Protein AF-A0A968XU18-F1 (afdb_monomer_lite)

Sequence (144 aa):
MVQSSTFRLKSRKLAAAFALLGVVTLPGIHRFYLGQPRWGLVYVLLAWKTPVSRVASALEAIWYLFLEDEEFDRAFNQLDGVPLESAPTWVNPFRRKLVTLGVDPERVSAIAEALRNLEQLRQEGLMTDAEFEQKRRTMLNQID

Structure (mmCIF, N/CA/C/O backbone):
data_AF-A0A968XU18-F1
#
_entry.id   AF-A0A968XU18-F1
#
loop_
_atom_site.group_PDB
_atom_site.id
_atom_site.type_symbol
_atom_site.label_atom_id
_atom_site.label_alt_id
_atom_site.label_comp_id
_atom_site.label_asym_id
_atom_site.label_entity_id
_atom_site.label_seq_id
_atom_site.pdbx_PDB_ins_code
_atom_site.Cartn_x
_atom_site.Cartn_y
_atom_site.Cartn_z
_atom_site.occupancy
_atom_site.B_iso_or_equiv
_atom_site.auth_seq_id
_atom_site.auth_comp_id
_atom_site.auth_asym_id
_atom_site.auth_atom_id
_atom_site.pdbx_PDB_model_num
ATOM 1 N N . MET A 1 1 ? -31.431 6.868 -3.701 1.00 32.91 1 MET A N 1
ATOM 2 C CA . MET A 1 1 ? -30.051 6.562 -4.133 1.00 32.91 1 MET A CA 1
ATOM 3 C C . MET A 1 1 ? -29.218 6.357 -2.885 1.00 32.91 1 MET A C 1
ATOM 5 O O . MET A 1 1 ? -29.141 7.285 -2.094 1.00 32.91 1 MET A O 1
ATOM 9 N N . VAL A 1 2 ? -28.650 5.167 -2.688 1.00 41.38 2 VAL A N 1
ATOM 10 C CA . VAL A 1 2 ? -27.577 4.980 -1.700 1.00 41.38 2 VAL A CA 1
ATOM 11 C C . VAL A 1 2 ? -26.298 5.500 -2.348 1.00 41.38 2 VAL A C 1
ATOM 13 O O . VAL A 1 2 ? -26.006 5.142 -3.487 1.00 41.38 2 VAL A O 1
ATOM 16 N N . GLN A 1 3 ? -25.584 6.396 -1.672 1.00 36.06 3 GLN A N 1
ATOM 17 C CA . GLN A 1 3 ? -24.330 6.949 -2.173 1.00 36.06 3 GLN A CA 1
ATOM 18 C C . GLN A 1 3 ? -23.197 6.028 -1.714 1.00 36.06 3 GLN A C 1
ATOM 20 O O . GLN A 1 3 ? -22.724 6.143 -0.591 1.00 36.06 3 GLN A O 1
ATOM 25 N N . SER A 1 4 ? -22.832 5.057 -2.553 1.00 39.09 4 SER A N 1
ATOM 26 C CA . SER A 1 4 ? -21.832 4.037 -2.224 1.00 39.09 4 SER A CA 1
ATOM 27 C C . SER A 1 4 ? -20.441 4.656 -2.052 1.00 39.09 4 SER A C 1
ATOM 29 O O . SER A 1 4 ? -19.765 4.967 -3.034 1.00 39.09 4 SER A O 1
ATOM 31 N N . SER A 1 5 ? -20.014 4.825 -0.801 1.00 45.47 5 SER A N 1
ATOM 32 C CA . SER A 1 5 ? -18.726 5.400 -0.402 1.00 45.47 5 SER A CA 1
ATOM 33 C C . SER A 1 5 ? -17.554 4.477 -0.764 1.00 45.47 5 SER A C 1
ATOM 35 O O . SER A 1 5 ? -17.017 3.779 0.093 1.00 45.47 5 SER A O 1
ATOM 37 N N . THR A 1 6 ? -17.136 4.441 -2.035 1.00 50.69 6 THR A N 1
ATOM 38 C CA . THR A 1 6 ? -16.047 3.561 -2.503 1.00 50.69 6 THR A CA 1
ATOM 39 C C . THR A 1 6 ? -14.754 3.812 -1.721 1.00 50.69 6 THR A C 1
ATOM 41 O O . THR A 1 6 ? -14.069 4.820 -1.919 1.00 50.69 6 THR A O 1
ATOM 44 N N . PHE A 1 7 ? -14.424 2.899 -0.806 1.00 50.81 7 PHE A N 1
ATOM 45 C CA . PHE A 1 7 ? -13.378 3.105 0.188 1.00 50.81 7 PHE A CA 1
ATOM 46 C C . PHE A 1 7 ? -11.968 2.919 -0.409 1.00 50.81 7 PHE A C 1
ATOM 48 O O . PHE A 1 7 ? -11.406 1.823 -0.433 1.00 50.81 7 PHE A O 1
ATOM 55 N N . ARG A 1 8 ? -11.377 4.028 -0.880 1.00 57.47 8 ARG A N 1
ATOM 56 C CA . ARG A 1 8 ? -10.045 4.093 -1.512 1.00 57.47 8 ARG A CA 1
ATOM 57 C C . ARG A 1 8 ? -8.891 3.821 -0.528 1.00 57.47 8 ARG A C 1
ATOM 59 O O . ARG A 1 8 ? -8.211 4.743 -0.079 1.00 57.47 8 ARG A O 1
ATOM 66 N N . LEU A 1 9 ? -8.649 2.549 -0.196 1.00 63.19 9 LEU A N 1
ATOM 67 C CA . LEU A 1 9 ? -7.608 2.098 0.750 1.00 63.19 9 LEU A CA 1
ATOM 68 C C . LEU A 1 9 ? -6.177 2.568 0.422 1.00 63.19 9 LEU A C 1
ATOM 70 O O . LEU A 1 9 ? -5.357 2.732 1.328 1.00 63.19 9 LEU A O 1
ATOM 74 N N . LYS A 1 10 ? -5.852 2.738 -0.862 1.00 68.00 10 LYS A N 1
ATOM 75 C CA . LYS A 1 10 ? -4.517 3.082 -1.371 1.00 68.00 10 LYS A CA 1
ATOM 76 C C . LYS A 1 10 ? -4.623 4.250 -2.337 1.00 68.00 10 LYS A C 1
ATOM 78 O O . LYS A 1 10 ? -5.525 4.292 -3.167 1.00 68.00 10 LYS A O 1
ATOM 83 N N . SER A 1 11 ? -3.664 5.166 -2.285 1.00 77.56 11 SER A N 1
ATOM 84 C CA . SER A 1 11 ? -3.627 6.327 -3.173 1.00 77.56 11 SER A CA 1
ATOM 85 C C . SER A 1 11 ? -2.732 6.067 -4.384 1.00 77.56 11 SER A C 1
ATOM 87 O O . SER A 1 11 ? -1.544 5.774 -4.216 1.00 77.56 11 SER A O 1
ATOM 89 N N . ARG A 1 12 ? -3.268 6.267 -5.598 1.00 76.25 12 ARG A N 1
ATOM 90 C CA . ARG A 1 12 ? -2.499 6.276 -6.858 1.00 76.25 12 ARG A CA 1
ATOM 91 C C . ARG A 1 12 ? -1.291 7.209 -6.775 1.00 76.25 12 ARG A C 1
ATOM 93 O O . ARG A 1 12 ? -0.184 6.839 -7.157 1.00 76.25 12 ARG A O 1
ATOM 100 N N . LYS A 1 13 ? -1.483 8.392 -6.180 1.00 78.12 13 LYS A N 1
ATOM 101 C CA . LYS A 1 13 ? -0.445 9.423 -6.009 1.00 78.12 13 LYS A CA 1
ATOM 102 C C . LYS A 1 13 ? 0.701 8.945 -5.108 1.00 78.12 13 LYS A C 1
ATOM 104 O O . LYS A 1 13 ? 1.861 9.175 -5.436 1.00 78.12 13 LYS A O 1
ATOM 109 N N . LEU A 1 14 ? 0.398 8.221 -4.024 1.00 79.06 14 LEU A N 1
ATOM 110 C CA . LEU A 1 14 ? 1.427 7.607 -3.172 1.00 79.06 14 LEU A CA 1
ATOM 111 C C . LEU A 1 14 ? 2.129 6.440 -3.876 1.00 79.06 14 LEU A C 1
ATOM 113 O O . LEU A 1 14 ? 3.350 6.338 -3.800 1.00 79.06 14 LEU A O 1
ATOM 117 N N . ALA A 1 15 ? 1.396 5.596 -4.608 1.00 77.19 15 ALA A N 1
ATOM 118 C CA . ALA A 1 15 ? 1.994 4.507 -5.381 1.00 77.19 15 ALA A CA 1
ATOM 119 C C . ALA A 1 15 ? 2.977 5.021 -6.450 1.00 77.19 15 ALA A C 1
ATOM 121 O O . ALA A 1 15 ? 4.091 4.505 -6.545 1.00 77.19 15 ALA A O 1
ATOM 122 N N . ALA A 1 16 ? 2.610 6.073 -7.190 1.00 74.56 16 ALA A N 1
ATOM 123 C CA . ALA A 1 16 ? 3.483 6.730 -8.162 1.00 74.56 16 ALA A CA 1
ATOM 124 C C . ALA A 1 16 ? 4.703 7.396 -7.494 1.00 74.56 16 ALA A C 1
ATOM 126 O O . ALA A 1 16 ? 5.832 7.203 -7.947 1.00 74.56 16 ALA A O 1
ATOM 127 N N . ALA A 1 17 ? 4.516 8.103 -6.371 1.00 77.31 17 ALA A N 1
ATOM 128 C CA . ALA A 1 17 ? 5.618 8.704 -5.614 1.00 77.31 17 ALA A CA 1
ATOM 129 C C . ALA A 1 17 ? 6.616 7.648 -5.098 1.00 77.31 17 ALA A C 1
ATOM 131 O O . ALA A 1 17 ? 7.824 7.796 -5.284 1.00 77.31 17 ALA A O 1
ATOM 132 N N . PHE A 1 18 ? 6.132 6.541 -4.522 1.00 78.19 18 PHE A N 1
ATOM 133 C CA . PHE A 1 18 ? 6.985 5.422 -4.105 1.00 78.19 18 PHE A CA 1
ATOM 134 C C . PHE A 1 18 ? 7.633 4.690 -5.290 1.00 78.19 18 PHE A C 1
ATOM 136 O O . PHE A 1 18 ? 8.714 4.121 -5.129 1.00 78.19 18 PHE A O 1
ATOM 143 N N . ALA A 1 19 ? 7.016 4.691 -6.476 1.00 72.81 19 ALA A N 1
ATOM 144 C CA . ALA A 1 19 ? 7.625 4.124 -7.675 1.00 72.81 19 ALA A CA 1
ATOM 145 C C . ALA A 1 19 ? 8.817 4.974 -8.138 1.00 72.81 19 ALA A C 1
ATOM 147 O O . ALA A 1 19 ? 9.910 4.432 -8.292 1.00 72.81 19 ALA A O 1
ATOM 148 N N . LEU A 1 20 ? 8.643 6.299 -8.237 1.00 73.00 20 LEU A N 1
ATOM 149 C CA . LEU A 1 20 ? 9.710 7.253 -8.571 1.00 73.00 20 LEU A CA 1
ATOM 150 C C . LEU A 1 20 ? 10.860 7.220 -7.552 1.00 73.00 20 LEU A C 1
ATOM 152 O O . LEU A 1 20 ? 12.018 7.062 -7.938 1.00 73.00 20 LEU A O 1
ATOM 156 N N . LEU A 1 21 ? 10.555 7.285 -6.249 1.00 75.81 21 LEU A N 1
ATOM 157 C CA . LEU A 1 21 ? 11.561 7.161 -5.184 1.00 75.81 21 LEU A CA 1
ATOM 158 C C . LEU A 1 21 ? 12.302 5.815 -5.252 1.00 75.81 21 LEU A C 1
ATOM 160 O O . LEU A 1 21 ? 13.515 5.762 -5.037 1.00 75.81 21 LEU A O 1
ATOM 164 N N . GLY A 1 22 ? 11.594 4.734 -5.594 1.00 64.56 22 GLY A N 1
ATOM 165 C CA . GLY A 1 22 ? 12.153 3.391 -5.751 1.00 64.56 22 GLY A CA 1
ATOM 166 C C . GLY A 1 22 ? 13.132 3.233 -6.922 1.00 64.56 22 GLY A C 1
ATOM 167 O O . GLY A 1 22 ? 13.998 2.367 -6.855 1.00 64.56 22 GLY A O 1
ATOM 168 N N . VAL A 1 23 ? 13.068 4.069 -7.967 1.00 66.25 23 VAL A N 1
ATOM 169 C CA . VAL A 1 23 ? 14.062 4.047 -9.064 1.00 66.25 23 VAL A CA 1
ATOM 170 C C . VAL A 1 23 ? 15.463 4.402 -8.548 1.00 66.25 23 VAL A C 1
ATOM 172 O O . VAL A 1 23 ? 16.450 3.794 -8.970 1.00 66.25 23 VAL A O 1
ATOM 175 N N . VAL A 1 24 ? 15.539 5.359 -7.617 1.00 65.56 24 VAL A N 1
ATOM 176 C CA . VAL A 1 24 ? 16.795 5.878 -7.046 1.00 65.56 24 VAL A CA 1
ATOM 177 C C . VAL A 1 24 ? 17.219 5.102 -5.795 1.00 65.56 24 VAL A C 1
ATOM 179 O O . VAL A 1 24 ? 18.405 4.834 -5.621 1.00 65.56 24 VAL A O 1
ATOM 182 N N . THR A 1 25 ? 16.265 4.729 -4.934 1.00 70.06 25 THR A N 1
ATOM 183 C CA . THR A 1 25 ? 16.530 4.093 -3.631 1.00 70.06 25 THR A CA 1
ATOM 184 C C . THR A 1 25 ? 16.425 2.563 -3.698 1.00 70.06 25 THR A C 1
ATOM 186 O O . THR A 1 25 ? 17.403 1.896 -4.034 1.00 70.06 25 THR A O 1
ATOM 189 N N . LEU A 1 26 ? 15.255 1.991 -3.390 1.00 74.31 26 LEU A N 1
ATOM 190 C CA . LEU A 1 26 ? 14.979 0.552 -3.435 1.00 74.31 26 LEU A CA 1
ATOM 191 C C . LEU A 1 26 ? 13.892 0.238 -4.484 1.00 74.31 26 LEU A C 1
ATOM 193 O O . LEU A 1 26 ? 12.707 0.509 -4.244 1.00 74.31 26 LEU A O 1
ATOM 197 N N . PRO A 1 27 ? 14.255 -0.379 -5.625 1.00 76.31 27 PRO A N 1
ATOM 198 C CA . PRO A 1 27 ? 13.290 -0.786 -6.639 1.00 76.31 27 PRO A CA 1
ATOM 199 C C . PRO A 1 27 ? 12.239 -1.748 -6.087 1.00 76.31 27 PRO A C 1
ATOM 201 O O . PRO A 1 27 ? 12.541 -2.642 -5.301 1.00 76.31 27 PRO A O 1
ATOM 204 N N . GLY A 1 28 ? 10.989 -1.571 -6.516 1.00 72.00 28 GLY A N 1
ATOM 205 C CA . GLY A 1 28 ? 9.869 -2.404 -6.070 1.00 72.00 28 GLY A CA 1
ATOM 206 C C . GLY A 1 28 ? 9.270 -2.059 -4.702 1.00 72.00 28 GLY A C 1
ATOM 207 O O . GLY A 1 28 ? 8.285 -2.695 -4.332 1.00 72.00 28 GLY A O 1
ATOM 208 N N . ILE A 1 29 ? 9.756 -1.041 -3.972 1.00 78.62 29 ILE A N 1
ATOM 209 C CA . ILE A 1 29 ? 9.141 -0.627 -2.690 1.00 78.62 29 ILE A CA 1
ATOM 210 C C . ILE A 1 29 ? 7.641 -0.289 -2.841 1.00 78.62 29 ILE A C 1
ATOM 212 O O . ILE A 1 29 ? 6.815 -0.670 -2.011 1.00 78.62 29 ILE A O 1
ATOM 216 N N . HIS A 1 30 ? 7.256 0.297 -3.979 1.00 75.19 30 HIS A N 1
ATOM 217 C CA . HIS A 1 30 ? 5.862 0.548 -4.346 1.00 75.19 30 HIS A CA 1
ATOM 218 C C . HIS A 1 30 ? 5.016 -0.737 -4.477 1.0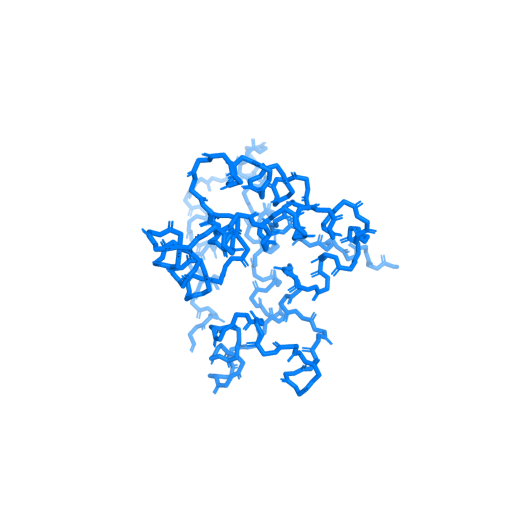0 75.19 30 HIS A C 1
ATOM 220 O O . HIS A 1 30 ? 3.842 -0.727 -4.113 1.00 75.19 30 HIS A O 1
ATOM 226 N N . ARG A 1 31 ? 5.584 -1.874 -4.918 1.00 76.19 31 ARG A N 1
ATOM 227 C CA . ARG A 1 31 ? 4.857 -3.159 -4.991 1.00 76.19 31 ARG A CA 1
ATOM 228 C C . ARG A 1 31 ? 4.474 -3.669 -3.596 1.00 76.19 31 ARG A C 1
ATOM 230 O O . ARG A 1 31 ? 3.427 -4.299 -3.460 1.00 76.19 31 ARG A O 1
ATOM 237 N N . PHE A 1 32 ? 5.242 -3.353 -2.547 1.00 77.62 32 PHE A N 1
ATOM 238 C CA . PHE A 1 32 ? 4.847 -3.655 -1.163 1.00 77.62 32 PHE A CA 1
ATOM 239 C C . PHE A 1 32 ? 3.641 -2.809 -0.720 1.00 77.62 32 PHE A C 1
ATOM 241 O O . PHE A 1 32 ? 2.675 -3.380 -0.218 1.00 77.62 32 PHE A O 1
ATOM 248 N N . TYR A 1 33 ? 3.625 -1.496 -0.996 1.00 75.69 33 TYR A N 1
ATOM 249 C CA . TYR A 1 33 ? 2.460 -0.622 -0.746 1.00 75.69 33 TYR A CA 1
ATOM 250 C C . TYR A 1 33 ? 1.198 -1.112 -1.487 1.00 75.69 33 TYR A C 1
ATOM 252 O O . TYR A 1 33 ? 0.107 -1.236 -0.918 1.00 75.69 33 TYR A O 1
ATOM 260 N N . LEU A 1 34 ? 1.361 -1.526 -2.746 1.00 73.44 34 LEU A N 1
ATOM 261 C CA . LEU A 1 34 ? 0.299 -2.134 -3.552 1.00 73.44 34 LEU A CA 1
ATOM 262 C C . LEU A 1 34 ? -0.136 -3.526 -3.050 1.00 73.44 34 LEU A C 1
ATOM 264 O O . LEU A 1 34 ? -1.176 -4.026 -3.470 1.00 73.44 34 LEU A O 1
ATOM 268 N N . GLY A 1 35 ? 0.532 -4.106 -2.048 1.00 67.75 35 GLY A N 1
ATOM 269 C CA . GLY A 1 35 ? 0.143 -5.374 -1.419 1.00 67.75 35 GLY A CA 1
ATOM 270 C C . GLY A 1 35 ? 0.621 -6.607 -2.185 1.00 67.75 35 GLY A C 1
ATOM 271 O O . GLY A 1 35 ? 0.016 -7.670 -2.090 1.00 67.75 35 GLY A O 1
ATOM 272 N N . GLN A 1 36 ? 1.702 -6.474 -2.953 1.00 74.56 36 GLN A N 1
ATOM 273 C CA . GLN A 1 36 ? 2.297 -7.523 -3.782 1.00 74.56 36 GLN A CA 1
ATOM 274 C C . GLN A 1 36 ? 3.724 -7.856 -3.289 1.00 74.56 36 GLN A C 1
ATOM 276 O O . GLN A 1 36 ? 4.689 -7.725 -4.047 1.00 74.56 36 GLN A O 1
ATOM 281 N N . PRO A 1 37 ? 3.906 -8.300 -2.024 1.00 74.50 37 PRO A N 1
ATOM 282 C CA . PRO A 1 37 ? 5.228 -8.430 -1.403 1.00 74.50 37 PRO A CA 1
ATOM 283 C C . PRO A 1 37 ? 6.138 -9.449 -2.101 1.00 74.50 37 PRO A C 1
ATOM 285 O O . PRO A 1 37 ? 7.353 -9.286 -2.089 1.00 74.50 37 PRO A O 1
ATOM 288 N N . ARG A 1 38 ? 5.573 -10.469 -2.767 1.00 77.94 38 ARG A N 1
ATOM 289 C CA . ARG A 1 38 ? 6.348 -11.414 -3.593 1.00 77.94 38 ARG A CA 1
ATOM 290 C C . ARG A 1 38 ? 7.018 -10.715 -4.782 1.00 77.94 38 ARG A C 1
ATOM 292 O O . ARG A 1 38 ? 8.202 -10.929 -5.011 1.00 77.94 38 ARG A O 1
ATOM 299 N N . TRP A 1 39 ? 6.295 -9.845 -5.492 1.00 76.75 39 TRP A N 1
ATOM 300 C CA . TRP A 1 39 ? 6.844 -9.074 -6.614 1.00 76.75 39 TRP A CA 1
ATOM 301 C C . TRP A 1 39 ? 7.801 -7.974 -6.148 1.00 76.75 39 TRP A C 1
ATOM 303 O O . TRP A 1 39 ? 8.852 -7.792 -6.757 1.00 76.75 39 TRP A O 1
ATOM 313 N N . GLY A 1 40 ? 7.502 -7.314 -5.024 1.00 78.56 40 GLY A N 1
ATOM 314 C CA . GLY A 1 40 ? 8.435 -6.382 -4.385 1.00 78.56 40 GLY A CA 1
ATOM 315 C C . GLY A 1 40 ? 9.766 -7.044 -4.011 1.00 78.56 40 GLY A C 1
ATOM 316 O O . GLY A 1 40 ? 10.826 -6.515 -4.336 1.00 78.56 40 GLY A O 1
ATOM 317 N N . LEU A 1 41 ? 9.730 -8.239 -3.411 1.00 82.81 41 LEU A N 1
ATOM 318 C CA . LEU A 1 41 ? 10.935 -9.005 -3.081 1.00 82.81 41 LEU A CA 1
ATOM 319 C C . LEU A 1 41 ? 11.713 -9.431 -4.338 1.00 82.81 41 LEU A C 1
ATOM 321 O O . LEU A 1 41 ? 12.934 -9.303 -4.365 1.00 82.81 41 LEU A O 1
ATOM 325 N N . VAL A 1 42 ? 11.024 -9.871 -5.398 1.00 81.25 42 VAL A N 1
ATOM 326 C CA . VAL A 1 42 ? 11.650 -10.176 -6.700 1.00 81.25 42 VAL A CA 1
ATOM 327 C C . VAL A 1 42 ? 12.357 -8.948 -7.286 1.00 81.25 42 VAL A C 1
ATOM 329 O O . VAL A 1 42 ? 13.494 -9.070 -7.738 1.00 81.25 42 VAL A O 1
ATOM 332 N N . TYR A 1 43 ? 11.747 -7.759 -7.226 1.00 78.56 43 TYR A N 1
ATOM 333 C CA . TYR A 1 43 ? 12.367 -6.514 -7.702 1.00 78.56 43 TYR A CA 1
ATOM 334 C C . TYR A 1 43 ? 13.623 -6.155 -6.897 1.00 78.56 43 TYR A C 1
ATOM 336 O O . TYR A 1 43 ? 14.637 -5.808 -7.506 1.00 78.56 43 TYR A O 1
ATOM 344 N N . VAL A 1 44 ? 13.587 -6.282 -5.564 1.00 81.56 44 VAL A N 1
ATOM 345 C CA . VAL A 1 44 ? 14.740 -6.034 -4.677 1.00 81.56 44 VAL A CA 1
ATOM 346 C C . VAL A 1 44 ? 15.879 -7.025 -4.949 1.00 81.56 44 VAL A C 1
ATOM 348 O O . VAL A 1 44 ? 17.028 -6.611 -5.097 1.00 81.56 44 VAL A O 1
ATOM 351 N N . LEU A 1 45 ? 15.576 -8.319 -5.095 1.00 84.06 45 LEU A N 1
ATOM 352 C CA . LEU A 1 45 ? 16.574 -9.351 -5.410 1.00 84.06 45 LEU A CA 1
ATOM 353 C C . LEU A 1 45 ? 17.202 -9.147 -6.800 1.00 84.06 45 LEU A C 1
ATOM 355 O O . LEU A 1 45 ? 18.417 -9.273 -6.954 1.00 84.06 45 LEU A O 1
ATOM 359 N N . LEU A 1 46 ? 16.405 -8.777 -7.808 1.00 80.50 46 LEU A N 1
ATOM 360 C CA . LEU A 1 46 ? 16.911 -8.440 -9.143 1.00 80.50 46 LEU A CA 1
ATOM 361 C C . LEU A 1 46 ? 17.720 -7.134 -9.157 1.00 80.50 46 LEU A C 1
ATOM 363 O O . LEU A 1 46 ? 18.692 -7.044 -9.910 1.00 80.50 46 LEU A O 1
ATOM 367 N N . ALA A 1 47 ? 17.385 -6.155 -8.309 1.00 76.31 47 ALA A N 1
ATOM 368 C CA . ALA A 1 47 ? 18.095 -4.876 -8.217 1.00 76.31 47 ALA A CA 1
ATOM 369 C C . ALA A 1 47 ? 19.535 -5.024 -7.695 1.00 76.31 47 ALA A C 1
ATOM 371 O O . ALA A 1 47 ? 20.383 -4.188 -8.006 1.00 76.31 47 ALA A O 1
ATOM 372 N N . TRP A 1 48 ? 19.830 -6.101 -6.955 1.00 74.94 48 TRP A N 1
ATOM 373 C CA . TRP A 1 48 ? 21.184 -6.429 -6.496 1.00 74.94 48 TRP A CA 1
ATOM 374 C C . TRP A 1 48 ? 22.132 -6.833 -7.640 1.00 74.94 48 TRP A C 1
ATOM 376 O O . TRP A 1 48 ? 23.339 -6.632 -7.534 1.00 74.94 48 TRP A O 1
ATOM 386 N N . LYS A 1 49 ? 21.613 -7.400 -8.743 1.00 76.56 49 LYS A N 1
ATOM 387 C CA . LYS A 1 49 ? 22.432 -7.854 -9.888 1.00 76.56 49 LYS A CA 1
ATOM 388 C C . LYS A 1 49 ? 22.153 -7.154 -11.217 1.00 76.56 49 LYS A C 1
ATOM 390 O O . LYS A 1 49 ? 22.967 -7.280 -12.126 1.00 76.56 49 LYS A O 1
ATOM 395 N N . THR A 1 50 ? 21.028 -6.457 -11.375 1.00 80.19 50 THR A N 1
ATOM 396 C CA . THR A 1 50 ? 20.601 -5.921 -12.676 1.00 80.19 50 THR A CA 1
ATOM 397 C C . THR A 1 50 ? 19.983 -4.522 -12.568 1.00 80.19 50 THR A C 1
ATOM 399 O O . THR A 1 50 ? 19.232 -4.246 -11.631 1.00 80.19 50 THR A O 1
ATOM 402 N N . PRO A 1 51 ? 20.207 -3.632 -13.556 1.00 77.19 51 PRO A N 1
ATOM 403 C CA . PRO A 1 51 ? 19.486 -2.361 -13.645 1.00 77.19 51 PRO A CA 1
ATOM 404 C C . PRO A 1 51 ? 18.018 -2.540 -14.073 1.00 77.19 51 PRO A C 1
ATOM 406 O O . PRO A 1 51 ? 17.243 -1.588 -13.990 1.00 77.19 51 PRO A O 1
ATOM 409 N N . VAL A 1 52 ? 17.616 -3.747 -14.497 1.00 78.31 52 VAL A N 1
ATOM 410 C CA . VAL A 1 52 ? 16.273 -4.062 -15.012 1.00 78.31 52 VAL A CA 1
ATOM 411 C C . VAL A 1 52 ? 15.179 -3.672 -14.015 1.00 78.31 52 VAL A C 1
ATOM 413 O O . VAL A 1 52 ? 14.214 -3.035 -14.421 1.00 78.31 52 VAL A O 1
ATOM 416 N N . SER A 1 53 ? 15.350 -3.922 -12.709 1.00 77.75 53 SER A N 1
ATOM 417 C CA . SER A 1 53 ? 14.370 -3.501 -11.691 1.00 77.75 53 SER A CA 1
ATOM 418 C C . SER A 1 53 ? 14.161 -1.983 -11.619 1.00 77.75 53 SER A C 1
ATOM 420 O O . SER A 1 53 ? 13.061 -1.538 -11.288 1.00 77.75 53 SER A O 1
ATOM 422 N N . ARG A 1 54 ? 15.193 -1.175 -11.918 1.00 77.12 54 ARG A N 1
ATOM 423 C CA . ARG A 1 54 ? 15.084 0.296 -11.952 1.00 77.12 54 ARG A CA 1
ATOM 424 C C . ARG A 1 54 ? 14.307 0.749 -13.184 1.00 77.12 54 ARG A C 1
ATOM 426 O O . ARG A 1 54 ? 13.389 1.548 -13.046 1.00 77.12 54 ARG A O 1
ATOM 433 N N . VAL A 1 55 ? 14.621 0.185 -14.354 1.00 81.50 55 VAL A N 1
ATOM 434 C CA . VAL A 1 55 ? 13.900 0.464 -15.610 1.00 81.50 55 VAL A CA 1
ATOM 435 C C . VAL A 1 55 ? 12.435 0.035 -15.498 1.00 81.50 55 VAL A C 1
ATOM 437 O O . VAL A 1 55 ? 11.549 0.829 -15.793 1.00 81.50 55 VAL A O 1
ATOM 440 N N . ALA A 1 56 ? 12.168 -1.167 -14.980 1.00 79.25 56 ALA A N 1
ATOM 441 C CA . ALA A 1 56 ? 10.814 -1.649 -14.717 1.00 79.25 56 ALA A CA 1
ATOM 442 C C . ALA A 1 56 ? 10.062 -0.728 -13.742 1.00 79.25 56 ALA A C 1
ATOM 444 O O . ALA A 1 56 ? 8.945 -0.327 -14.040 1.00 79.25 56 ALA A O 1
ATOM 445 N N . SER A 1 57 ? 10.688 -0.308 -12.632 1.00 75.62 57 SER A N 1
ATOM 446 C CA . SER A 1 57 ? 10.072 0.635 -11.680 1.00 75.62 57 SER A CA 1
ATOM 447 C C . SER A 1 57 ? 9.789 2.015 -12.294 1.00 75.62 57 SER A C 1
ATOM 449 O O . SER A 1 57 ? 8.804 2.647 -11.920 1.00 75.62 57 SER A O 1
ATOM 451 N N . ALA A 1 58 ? 10.614 2.480 -13.239 1.00 78.62 58 ALA A N 1
ATOM 452 C CA . ALA A 1 58 ? 10.398 3.738 -13.953 1.00 78.62 58 ALA A CA 1
ATOM 453 C C . ALA A 1 58 ? 9.241 3.637 -14.963 1.00 78.62 58 ALA A C 1
ATOM 455 O O . ALA A 1 58 ? 8.398 4.529 -15.014 1.00 78.62 58 ALA A O 1
ATOM 456 N N . LEU A 1 59 ? 9.154 2.531 -15.712 1.00 81.62 59 LEU A N 1
ATOM 457 C CA . LEU A 1 59 ? 8.012 2.237 -16.585 1.00 81.62 59 LEU A CA 1
ATOM 458 C C . LEU A 1 59 ? 6.713 2.094 -15.773 1.00 81.62 59 LEU A C 1
ATOM 460 O O . LEU A 1 59 ? 5.688 2.637 -16.172 1.00 81.62 59 LEU A O 1
ATOM 464 N N . GLU A 1 60 ? 6.769 1.455 -14.600 1.00 76.38 60 GLU A N 1
ATOM 465 C CA . GLU A 1 60 ? 5.646 1.376 -13.655 1.00 76.38 60 GLU A CA 1
ATOM 466 C C . GLU A 1 60 ? 5.204 2.762 -13.169 1.00 76.38 60 GLU A C 1
ATOM 468 O O . GLU A 1 60 ? 4.012 3.052 -13.122 1.00 76.38 60 GLU A O 1
ATOM 473 N N . ALA A 1 61 ? 6.157 3.634 -12.822 1.00 74.94 61 ALA A N 1
ATOM 474 C CA . ALA A 1 61 ? 5.866 4.995 -12.381 1.00 74.94 61 ALA A CA 1
ATOM 475 C C . ALA A 1 61 ? 5.172 5.812 -13.481 1.00 74.94 61 ALA A C 1
ATOM 477 O O . ALA A 1 61 ? 4.186 6.488 -13.203 1.00 74.94 61 ALA A O 1
ATOM 478 N N . ILE A 1 62 ? 5.649 5.707 -14.726 1.00 82.12 62 ILE A N 1
ATOM 479 C CA . ILE A 1 62 ? 5.020 6.331 -15.898 1.00 82.12 62 ILE A CA 1
ATOM 480 C C . ILE A 1 62 ? 3.608 5.763 -16.103 1.00 82.12 62 ILE A C 1
ATOM 482 O O . ILE A 1 62 ? 2.660 6.530 -16.255 1.00 82.12 62 ILE A O 1
ATOM 486 N N . TRP A 1 63 ? 3.440 4.439 -16.032 1.00 80.88 63 TRP A N 1
ATOM 487 C CA . TRP A 1 63 ? 2.133 3.791 -16.152 1.00 80.88 63 TRP A CA 1
ATOM 488 C C . TRP A 1 63 ? 1.138 4.288 -15.091 1.00 80.88 63 TRP A C 1
ATOM 490 O O . TRP A 1 63 ? 0.027 4.671 -15.441 1.00 80.88 63 TRP A O 1
ATOM 500 N N . TYR A 1 64 ? 1.530 4.384 -13.814 1.00 75.06 64 TYR A N 1
ATOM 501 C CA . TYR A 1 64 ? 0.651 4.894 -12.747 1.00 75.06 64 TYR A CA 1
ATOM 502 C C . TYR A 1 64 ? 0.324 6.394 -12.842 1.00 75.06 64 TYR A C 1
ATOM 504 O O . TYR A 1 64 ? -0.612 6.838 -12.176 1.00 75.06 64 TYR A O 1
ATOM 512 N N . LEU A 1 65 ? 1.058 7.177 -13.642 1.00 77.44 65 LEU A N 1
ATOM 513 C CA . LEU A 1 65 ? 0.696 8.568 -13.945 1.00 77.44 65 LEU A CA 1
ATOM 514 C C . LEU A 1 65 ? -0.399 8.6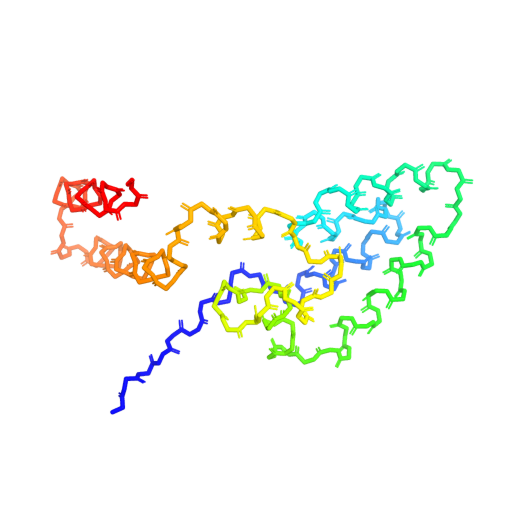58 -15.022 1.00 77.44 65 LEU A C 1
ATOM 516 O O . LEU A 1 65 ? -1.228 9.564 -14.951 1.00 77.44 65 LEU A O 1
ATOM 520 N N . PHE A 1 66 ? -0.428 7.718 -15.975 1.00 80.69 66 PHE A N 1
ATOM 521 C CA . PHE A 1 66 ? -1.440 7.656 -17.040 1.00 80.69 66 PHE A CA 1
ATOM 522 C C . PHE A 1 66 ? -2.692 6.844 -16.671 1.00 80.69 66 PHE A C 1
ATOM 524 O O . PHE A 1 66 ? -3.776 7.187 -17.127 1.00 80.69 66 PHE A O 1
ATOM 531 N N . LEU A 1 67 ? -2.561 5.807 -15.837 1.00 79.31 67 LEU A N 1
ATOM 532 C CA . LEU A 1 67 ? -3.667 4.983 -15.332 1.00 79.31 67 LEU A CA 1
ATOM 533 C C . LEU A 1 67 ? -4.665 5.841 -14.538 1.00 79.31 67 LEU A C 1
ATOM 535 O O . LEU A 1 67 ? -4.238 6.562 -13.634 1.00 79.31 67 LEU A O 1
ATOM 539 N N . GLU A 1 68 ? -5.968 5.762 -14.820 1.00 79.62 68 GLU A N 1
ATOM 540 C CA . GLU A 1 68 ? -6.976 6.583 -14.122 1.00 79.62 68 GLU A CA 1
ATOM 541 C C . GLU A 1 68 ? -7.124 6.202 -12.632 1.00 79.62 68 GLU A C 1
ATOM 543 O O . GLU A 1 68 ? -6.759 5.097 -12.220 1.00 79.62 68 GLU A O 1
ATOM 548 N N . ASP A 1 69 ? -7.672 7.092 -11.788 1.00 74.31 69 ASP A N 1
ATOM 549 C CA . ASP A 1 69 ? -7.928 6.758 -10.372 1.00 74.31 69 ASP A CA 1
ATOM 550 C C . ASP A 1 69 ? -8.948 5.607 -10.252 1.00 74.31 69 ASP A C 1
ATOM 552 O O . ASP A 1 69 ? -8.854 4.771 -9.354 1.00 74.31 69 ASP A O 1
ATOM 556 N N . GLU A 1 70 ? -9.908 5.520 -11.170 1.00 68.75 70 GLU A N 1
ATOM 557 C CA . GLU A 1 70 ? -10.930 4.469 -11.249 1.00 68.75 70 GLU A CA 1
ATOM 558 C C . GLU A 1 70 ? -10.329 3.127 -11.694 1.00 68.75 70 GLU A C 1
ATOM 560 O O . GLU A 1 70 ? -10.722 2.069 -11.202 1.00 68.75 70 GLU A O 1
ATOM 565 N N . GLU A 1 71 ? -9.337 3.152 -12.584 1.00 70.88 71 GLU A N 1
ATOM 566 C CA . GLU A 1 71 ? -8.597 1.964 -13.022 1.00 70.88 71 GLU A CA 1
ATOM 567 C C . GLU A 1 71 ? -7.618 1.464 -11.964 1.00 70.88 71 GLU A C 1
ATOM 569 O O . GLU A 1 71 ? -7.533 0.259 -11.712 1.00 70.88 71 GLU A O 1
ATOM 574 N N . PHE A 1 72 ? -6.914 2.386 -11.306 1.00 72.56 72 PHE A N 1
ATOM 575 C CA . PHE A 1 72 ? -6.084 2.082 -10.149 1.00 72.56 72 PHE A CA 1
ATOM 576 C C . PHE A 1 72 ? -6.924 1.443 -9.035 1.00 72.56 72 PHE A C 1
ATOM 578 O O . PHE A 1 72 ? -6.520 0.433 -8.457 1.00 72.56 72 PHE A O 1
ATOM 585 N N . ASP A 1 73 ? -8.126 1.960 -8.779 1.00 70.88 73 ASP A N 1
ATOM 586 C CA . ASP A 1 73 ? -9.037 1.370 -7.803 1.00 70.88 73 ASP A CA 1
ATOM 587 C C . ASP A 1 73 ? -9.480 -0.043 -8.194 1.00 70.88 73 ASP A C 1
ATOM 589 O O . ASP A 1 73 ? -9.344 -0.953 -7.373 1.00 70.88 73 ASP A O 1
ATOM 593 N N . ARG A 1 74 ? -9.914 -0.257 -9.448 1.00 66.69 74 ARG A N 1
ATOM 594 C CA . ARG A 1 74 ? -10.231 -1.598 -9.986 1.00 66.69 74 ARG A CA 1
ATOM 595 C C . ARG A 1 74 ? -9.071 -2.589 -9.823 1.00 66.69 74 ARG A C 1
ATOM 597 O O . ARG A 1 74 ? -9.301 -3.764 -9.548 1.00 66.69 74 ARG A O 1
ATOM 604 N N . ALA A 1 75 ? -7.827 -2.135 -9.978 1.00 68.19 75 ALA A N 1
ATOM 605 C CA . ALA A 1 75 ? -6.640 -2.988 -9.914 1.00 68.19 75 ALA A CA 1
ATOM 606 C C . ALA A 1 75 ? -6.088 -3.230 -8.491 1.00 68.19 75 ALA A C 1
ATOM 608 O O . ALA A 1 75 ? -5.475 -4.276 -8.251 1.00 68.19 75 ALA A O 1
ATOM 609 N N . PHE A 1 76 ? -6.257 -2.282 -7.557 1.00 70.94 76 PHE A N 1
ATOM 610 C CA . PHE A 1 76 ? -5.521 -2.273 -6.280 1.00 70.94 76 PHE A CA 1
ATOM 611 C C . PHE A 1 76 ? -6.353 -2.019 -5.011 1.00 70.94 76 PHE A C 1
ATOM 613 O O . PHE A 1 76 ? -5.876 -2.375 -3.928 1.00 70.94 76 PHE A O 1
ATOM 620 N N . ASN A 1 77 ? -7.553 -1.432 -5.119 1.00 68.25 77 ASN A N 1
ATOM 621 C CA . ASN A 1 77 ? -8.436 -1.131 -3.978 1.00 68.25 77 ASN A CA 1
ATOM 622 C C . ASN A 1 77 ? -9.704 -1.993 -3.944 1.00 68.25 77 ASN A C 1
ATOM 624 O O . ASN A 1 77 ? -10.210 -2.274 -2.861 1.00 68.25 77 ASN A O 1
ATOM 628 N N . GLN A 1 78 ? -10.199 -2.444 -5.098 1.00 62.56 78 GLN A N 1
ATOM 629 C CA . GLN A 1 78 ? -11.408 -3.253 -5.190 1.00 62.56 78 GLN A CA 1
ATOM 630 C C . GLN A 1 78 ? -11.215 -4.665 -4.614 1.00 62.56 78 GLN A C 1
ATOM 632 O O . GLN A 1 78 ? -10.643 -5.572 -5.230 1.00 62.56 78 GLN A O 1
ATOM 637 N N . LEU A 1 79 ? -11.750 -4.855 -3.407 1.00 55.03 79 LEU A N 1
ATOM 638 C CA . LEU A 1 79 ? -12.097 -6.173 -2.883 1.00 55.03 79 LEU A CA 1
ATOM 639 C C . LEU A 1 79 ? -13.163 -6.808 -3.792 1.00 55.03 79 LEU A C 1
ATOM 641 O O . LEU A 1 79 ? -12.964 -7.928 -4.271 1.00 55.03 79 LEU A O 1
ATOM 645 N N . ASP A 1 80 ? -14.187 -6.034 -4.144 1.00 52.44 80 ASP A N 1
ATOM 646 C CA . ASP A 1 80 ? -15.377 -6.448 -4.892 1.00 52.44 80 ASP A CA 1
ATOM 647 C C . ASP A 1 80 ? -15.278 -6.156 -6.401 1.00 52.44 80 ASP A C 1
ATOM 649 O O . ASP A 1 80 ? -14.731 -5.138 -6.815 1.00 52.44 80 ASP A O 1
ATOM 653 N N . GLY A 1 81 ? -15.843 -7.027 -7.244 1.00 47.34 81 GLY A N 1
ATOM 654 C CA . GLY A 1 81 ? -16.165 -6.703 -8.646 1.00 47.34 81 GLY A CA 1
ATOM 655 C C . GLY A 1 81 ? -15.298 -7.334 -9.745 1.00 47.34 81 GLY A C 1
ATOM 656 O O . GLY A 1 81 ? -15.848 -7.701 -10.778 1.00 47.34 81 GLY A O 1
ATOM 657 N N . VAL A 1 82 ? -13.983 -7.525 -9.564 1.00 52.38 82 VAL A N 1
ATOM 658 C CA . VAL A 1 82 ? -13.130 -8.159 -10.605 1.00 52.38 82 VAL A CA 1
ATOM 659 C C . VAL A 1 82 ? -13.093 -9.691 -10.446 1.00 52.38 82 VAL A C 1
ATOM 661 O O . VAL A 1 82 ? -12.535 -10.151 -9.435 1.00 52.38 82 VAL A O 1
ATOM 664 N N . PRO A 1 83 ? -13.590 -10.490 -11.421 1.00 52.78 83 PRO A N 1
ATOM 665 C CA . PRO A 1 83 ? -13.501 -11.952 -11.397 1.00 52.78 83 PRO A CA 1
ATOM 666 C C . PRO A 1 83 ? -12.053 -12.447 -11.318 1.00 52.78 83 PRO A C 1
ATOM 668 O O . PRO A 1 83 ? -11.150 -11.897 -11.949 1.00 52.78 83 PRO A O 1
ATOM 671 N N . LEU A 1 84 ? -11.812 -13.523 -10.564 1.00 55.09 84 LEU A N 1
ATOM 672 C CA . LEU A 1 84 ? -10.460 -14.073 -10.369 1.00 55.09 84 LEU A CA 1
ATOM 673 C C . LEU A 1 84 ? -9.847 -14.699 -11.635 1.00 55.09 84 LEU A C 1
ATOM 675 O O . LEU A 1 84 ? -8.642 -14.959 -11.650 1.00 55.09 84 LEU A O 1
ATOM 679 N N . GLU A 1 85 ? -10.672 -14.924 -12.657 1.00 56.66 85 GLU A N 1
ATOM 680 C CA . GLU A 1 85 ? -10.319 -15.487 -13.964 1.00 56.66 85 GLU A CA 1
ATOM 681 C C . GLU A 1 85 ? -9.765 -14.425 -14.927 1.00 56.66 85 GLU A C 1
ATOM 683 O O . GLU A 1 85 ? -8.828 -14.701 -15.670 1.00 56.66 85 GLU A O 1
ATOM 688 N N . SER A 1 86 ? -10.289 -13.194 -14.870 1.00 54.50 86 SER A N 1
ATOM 689 C CA . SER A 1 86 ? -9.805 -12.049 -15.657 1.00 54.50 86 SER A CA 1
ATOM 690 C C . SER A 1 86 ? -8.786 -11.181 -14.904 1.00 54.50 86 SER A C 1
ATOM 692 O O . SER A 1 86 ? -8.149 -10.316 -15.502 1.00 54.50 86 SER A O 1
ATOM 694 N N . ALA A 1 87 ? -8.615 -11.393 -13.596 1.00 54.44 87 ALA A N 1
ATOM 695 C CA . ALA A 1 87 ? -7.605 -10.717 -12.786 1.00 54.44 87 ALA A CA 1
ATOM 696 C C . ALA A 1 87 ? -6.172 -11.109 -13.227 1.00 54.44 87 ALA A C 1
ATOM 698 O O . ALA A 1 87 ? -5.827 -12.294 -13.169 1.00 54.44 87 ALA A O 1
ATOM 699 N N . PRO A 1 88 ? -5.299 -10.148 -13.604 1.00 57.62 88 PRO A N 1
ATOM 700 C CA . PRO A 1 88 ? -3.928 -10.443 -14.022 1.00 57.62 88 PRO A CA 1
ATOM 701 C C . PRO A 1 88 ? -3.121 -11.241 -12.989 1.00 57.62 88 PRO A C 1
ATOM 703 O O . PRO A 1 88 ? -3.277 -11.072 -11.780 1.00 57.62 88 PRO A O 1
ATOM 706 N N . THR A 1 89 ? -2.172 -12.059 -13.449 1.00 57.06 89 THR A N 1
ATOM 707 C CA . THR A 1 89 ? -1.342 -12.944 -12.600 1.00 57.06 89 THR A CA 1
ATOM 708 C C . THR A 1 89 ? -0.456 -12.223 -11.574 1.00 57.06 89 THR A C 1
ATOM 710 O O . THR A 1 89 ? 0.077 -12.865 -10.668 1.00 57.06 89 THR A O 1
ATOM 713 N N . TRP A 1 90 ? -0.309 -10.899 -11.674 1.00 55.81 90 TRP A N 1
ATOM 714 C CA . TRP A 1 90 ? 0.377 -10.061 -10.687 1.00 55.81 90 TRP A CA 1
ATOM 715 C C . TRP A 1 90 ? -0.530 -9.525 -9.561 1.00 55.81 90 TRP A C 1
ATOM 717 O O . TRP A 1 90 ? -0.018 -8.974 -8.584 1.00 55.81 90 TRP A O 1
ATOM 727 N N . VAL A 1 91 ? -1.854 -9.713 -9.645 1.00 59.59 91 VAL A N 1
ATOM 728 C CA . VAL A 1 91 ? -2.805 -9.380 -8.569 1.00 59.59 91 VAL A CA 1
ATOM 729 C C . VAL A 1 91 ? -2.521 -10.236 -7.325 1.00 59.59 91 VAL A C 1
ATOM 731 O O . VAL A 1 91 ? -2.079 -11.382 -7.411 1.00 59.59 91 VAL A O 1
ATOM 734 N N . ASN A 1 92 ? -2.737 -9.663 -6.138 1.00 63.16 92 ASN A N 1
ATOM 735 C CA . ASN A 1 92 ? -2.307 -10.244 -4.866 1.00 63.16 92 ASN A CA 1
ATOM 736 C C . ASN A 1 92 ? -2.877 -11.670 -4.637 1.00 63.16 92 ASN A C 1
ATOM 738 O O . ASN A 1 92 ? -4.094 -11.814 -4.490 1.00 63.16 92 ASN A O 1
ATOM 742 N N . PRO A 1 93 ? -2.040 -12.723 -4.495 1.00 57.78 93 PRO A N 1
ATOM 743 C CA . PRO A 1 93 ? -2.517 -14.088 -4.250 1.00 57.78 93 PRO A CA 1
ATOM 744 C C . PRO A 1 93 ? -3.249 -14.257 -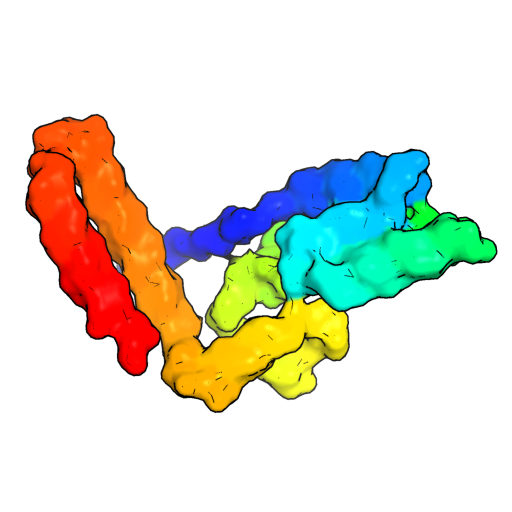2.906 1.00 57.78 93 PRO A C 1
ATOM 746 O O . PRO A 1 93 ? -3.975 -15.232 -2.729 1.00 57.78 93 PRO A O 1
ATOM 749 N N . PHE A 1 94 ? -3.119 -13.310 -1.970 1.00 58.88 94 PHE A N 1
ATOM 750 C CA . PHE A 1 94 ? -3.931 -13.273 -0.751 1.00 58.88 94 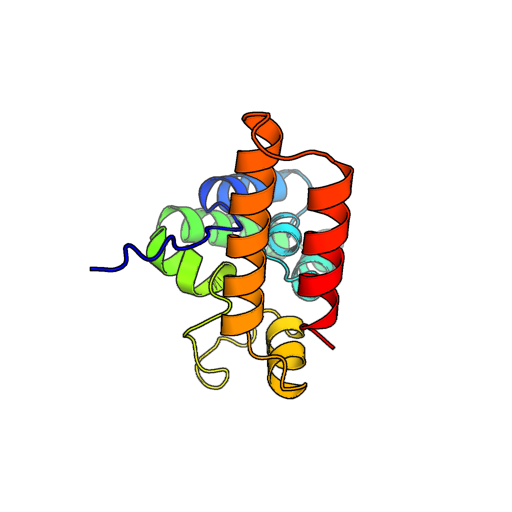PHE A CA 1
ATOM 751 C C . PHE A 1 94 ? -5.409 -12.936 -1.040 1.00 58.88 94 PHE A C 1
ATOM 753 O O . PHE A 1 94 ? -6.278 -13.523 -0.403 1.00 58.88 94 PHE A O 1
ATOM 760 N N . ARG A 1 95 ? -5.712 -12.100 -2.056 1.00 57.97 95 ARG A N 1
ATOM 761 C CA . ARG A 1 95 ? -7.095 -11.855 -2.537 1.00 57.97 95 ARG A CA 1
ATOM 762 C C . ARG A 1 95 ? -7.721 -13.161 -3.023 1.00 57.97 95 ARG A C 1
ATOM 764 O O . ARG A 1 95 ? -8.825 -13.501 -2.617 1.00 57.97 95 ARG A O 1
ATOM 771 N N . ARG A 1 96 ? -6.973 -13.930 -3.828 1.00 56.56 96 ARG A N 1
ATOM 772 C CA . ARG A 1 96 ? -7.392 -15.267 -4.278 1.00 56.56 96 ARG A CA 1
ATOM 773 C C . ARG A 1 96 ? -7.644 -16.195 -3.085 1.00 56.56 96 ARG A C 1
ATOM 775 O O . ARG A 1 96 ? -8.681 -16.843 -3.068 1.00 56.56 96 ARG A O 1
ATOM 782 N N . LYS A 1 97 ? -6.759 -16.206 -2.073 1.00 56.16 97 LYS A N 1
ATOM 783 C CA . LYS A 1 97 ? -6.940 -17.044 -0.873 1.00 56.16 97 LYS A CA 1
ATOM 784 C C . LYS A 1 97 ? -8.211 -16.690 -0.086 1.00 56.16 97 LYS A C 1
ATOM 786 O O . LYS A 1 97 ? -8.945 -17.608 0.256 1.00 56.16 97 LYS A O 1
ATOM 791 N N . LEU A 1 98 ? -8.473 -15.406 0.181 1.00 56.03 98 LEU A N 1
ATOM 792 C CA . LEU A 1 98 ? -9.667 -14.956 0.918 1.00 56.03 98 LEU A CA 1
ATOM 793 C C . LEU A 1 98 ? -10.965 -15.424 0.248 1.00 56.03 98 LEU A C 1
ATOM 795 O O . LEU A 1 98 ? -11.786 -16.068 0.894 1.00 56.03 98 LEU A O 1
ATOM 799 N N . VAL A 1 99 ? -11.098 -15.204 -1.063 1.00 58.88 99 VAL A N 1
ATOM 800 C CA . VAL A 1 99 ? -12.279 -15.646 -1.823 1.00 58.88 99 VAL A CA 1
ATOM 801 C C . VAL A 1 99 ? -12.413 -17.176 -1.812 1.00 58.88 99 VAL A C 1
ATOM 803 O O . VAL A 1 99 ? -13.506 -17.691 -1.608 1.00 58.88 99 VAL A O 1
ATOM 806 N N . THR A 1 100 ? -11.312 -17.932 -1.938 1.00 53.97 100 THR A N 1
ATOM 807 C CA . THR A 1 100 ? -11.355 -19.409 -1.827 1.00 53.97 100 THR A CA 1
ATOM 808 C C . THR A 1 100 ? -11.622 -19.941 -0.414 1.00 53.97 100 THR A C 1
ATOM 810 O O . THR A 1 100 ? -11.823 -21.140 -0.261 1.00 53.97 100 THR A O 1
ATOM 813 N N . LEU A 1 101 ? -11.611 -19.086 0.615 1.00 61.53 101 LEU A N 1
ATOM 814 C CA . LEU A 1 101 ? -11.999 -19.443 1.985 1.00 61.53 101 LEU A CA 1
ATOM 815 C C . LEU A 1 101 ? -13.489 -19.175 2.267 1.00 61.53 101 LEU A C 1
ATOM 817 O O . LEU A 1 101 ? -13.933 -19.415 3.382 1.00 61.53 101 LEU A O 1
ATOM 821 N N . GLY A 1 102 ? -14.256 -18.676 1.290 1.00 56.41 102 GLY A N 1
ATOM 822 C CA . GLY A 1 102 ? -15.668 -18.326 1.479 1.00 56.41 102 GLY A CA 1
ATOM 823 C C . GLY A 1 102 ? -15.900 -17.016 2.241 1.00 56.41 102 GLY A C 1
ATOM 824 O O . GLY A 1 102 ? -17.046 -16.686 2.532 1.00 56.41 102 GLY A O 1
ATOM 825 N N . VAL A 1 103 ? -14.838 -16.253 2.535 1.00 64.25 103 VAL A N 1
ATOM 826 C CA . VAL A 1 103 ? -14.945 -14.936 3.176 1.00 64.25 103 VAL A CA 1
ATOM 827 C C . VAL A 1 103 ? -15.476 -13.934 2.152 1.00 64.25 103 VAL A C 1
ATOM 829 O O . VAL A 1 103 ? -14.743 -13.459 1.283 1.00 64.25 103 VAL A O 1
ATOM 832 N N . ASP A 1 104 ? -16.770 -13.656 2.268 1.00 66.06 104 ASP A N 1
ATOM 833 C CA . ASP A 1 104 ? -17.552 -12.727 1.454 1.00 66.06 104 ASP A CA 1
ATOM 834 C C . ASP A 1 104 ? -16.997 -11.286 1.570 1.00 66.06 104 ASP A C 1
ATOM 836 O O . ASP A 1 104 ? -17.111 -10.671 2.640 1.00 66.06 104 ASP A O 1
ATOM 840 N N . PRO A 1 105 ? -16.353 -10.729 0.521 1.00 64.94 105 PRO A N 1
ATOM 841 C CA . PRO A 1 105 ? -15.661 -9.446 0.637 1.00 64.94 105 PRO A CA 1
ATOM 842 C C . PRO A 1 105 ? -16.619 -8.261 0.833 1.00 64.94 105 PRO A C 1
ATOM 844 O O . PRO A 1 105 ? -16.245 -7.298 1.508 1.00 64.94 105 PRO A O 1
ATOM 847 N N . GLU A 1 106 ? -17.867 -8.374 0.361 1.00 68.50 106 GLU A N 1
ATOM 848 C CA . GLU A 1 106 ? -18.901 -7.346 0.518 1.00 68.50 106 GLU A CA 1
ATOM 849 C C . GLU A 1 106 ? -19.250 -7.163 2.005 1.00 68.50 106 GLU A C 1
ATOM 851 O O . GLU A 1 106 ? -19.342 -6.037 2.499 1.00 68.50 106 GLU A O 1
ATOM 856 N N . ARG A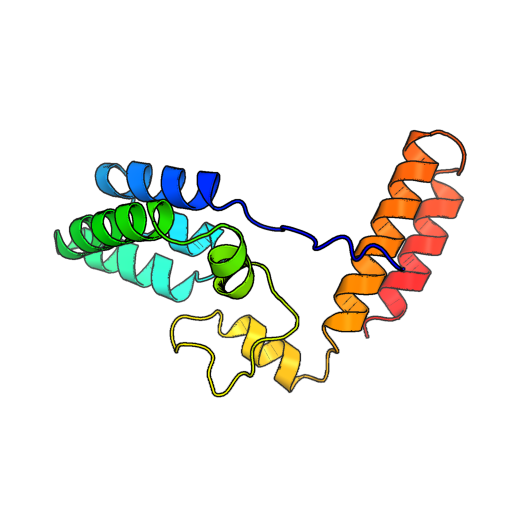 1 107 ? -19.321 -8.265 2.769 1.00 70.81 107 ARG A N 1
ATOM 857 C CA . ARG A 1 107 ? -19.523 -8.228 4.231 1.00 70.81 107 ARG A CA 1
ATOM 858 C C . ARG A 1 107 ? -18.359 -7.577 4.959 1.00 70.81 107 ARG A C 1
ATOM 860 O O . ARG A 1 107 ? -18.578 -6.763 5.853 1.00 70.81 107 ARG A O 1
ATOM 867 N N . VAL A 1 108 ? -17.125 -7.911 4.577 1.00 75.19 108 VAL A N 1
ATOM 868 C CA . VAL A 1 108 ? -15.919 -7.314 5.177 1.00 75.19 10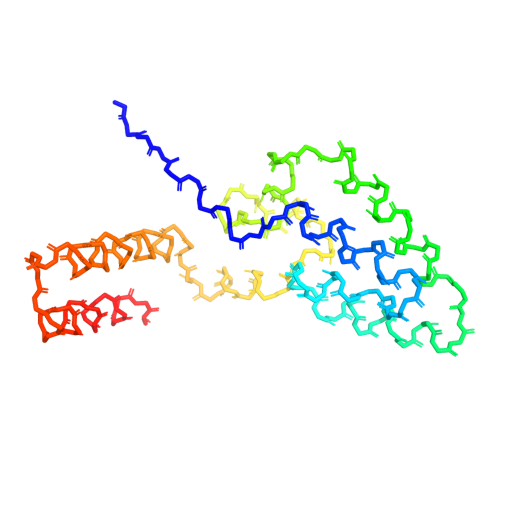8 VAL A CA 1
ATOM 869 C C . VAL A 1 108 ? -15.878 -5.804 4.909 1.00 75.19 108 VAL A C 1
ATOM 871 O O . VAL A 1 108 ? -15.522 -5.032 5.801 1.00 75.19 108 VAL A O 1
ATOM 874 N N . SER A 1 109 ? -16.299 -5.374 3.716 1.00 74.12 109 SER A N 1
ATOM 875 C CA . SER A 1 109 ? -16.452 -3.964 3.348 1.00 74.12 109 SER A CA 1
ATOM 876 C C . SER A 1 109 ? -17.528 -3.263 4.195 1.00 74.12 109 SER A C 1
ATOM 878 O O . SER A 1 109 ? -17.239 -2.261 4.853 1.00 74.12 109 SER A O 1
ATOM 880 N N . ALA A 1 110 ? -18.732 -3.841 4.290 1.00 78.62 110 ALA A N 1
ATOM 881 C CA . ALA A 1 110 ? -19.841 -3.297 5.079 1.00 78.62 110 ALA A CA 1
ATOM 882 C C . ALA A 1 110 ? -19.518 -3.188 6.583 1.00 78.62 110 ALA A C 1
ATOM 884 O O . ALA A 1 110 ? -19.836 -2.182 7.220 1.00 78.62 110 ALA A O 1
ATOM 885 N N . ILE A 1 111 ? -18.825 -4.179 7.158 1.00 82.00 111 ILE A N 1
ATOM 886 C CA . ILE A 1 111 ? -18.360 -4.130 8.554 1.00 82.00 111 ILE A CA 1
ATOM 887 C C . ILE A 1 111 ? -17.304 -3.024 8.739 1.00 82.00 111 ILE A C 1
ATOM 889 O O . ILE A 1 111 ? -17.333 -2.305 9.739 1.00 82.00 111 ILE A O 1
ATOM 893 N N . ALA A 1 112 ? -16.403 -2.822 7.772 1.00 81.44 112 ALA A N 1
ATOM 894 C CA . ALA A 1 112 ? -15.406 -1.750 7.824 1.00 81.44 112 ALA A CA 1
ATOM 895 C C . ALA A 1 112 ? -16.008 -0.333 7.684 1.00 81.44 112 ALA A C 1
ATOM 897 O O . ALA A 1 112 ? -15.421 0.625 8.199 1.00 81.44 112 ALA A O 1
ATOM 898 N N . GLU A 1 113 ? -17.160 -0.181 7.024 1.00 81.62 113 GLU A N 1
ATOM 899 C CA . GLU A 1 113 ? -17.936 1.069 7.000 1.00 81.62 113 GLU A CA 1
ATOM 900 C C . GLU A 1 113 ? -18.711 1.272 8.315 1.00 81.62 113 GLU A C 1
ATOM 902 O O . GLU A 1 113 ? -18.616 2.334 8.932 1.00 81.62 113 GLU A O 1
ATOM 907 N N . ALA A 1 114 ? -19.377 0.234 8.833 1.00 83.50 114 ALA A N 1
ATOM 908 C CA . ALA A 1 114 ? -20.078 0.299 10.117 1.00 83.50 114 ALA A CA 1
ATOM 909 C C . ALA A 1 114 ? -19.142 0.674 11.286 1.00 83.50 114 ALA A C 1
ATOM 911 O O . ALA A 1 114 ? -19.483 1.524 12.112 1.00 83.50 114 ALA A O 1
ATOM 912 N N . LEU A 1 115 ? -17.928 0.111 11.320 1.00 82.81 115 LEU A N 1
ATOM 913 C CA . LEU A 1 115 ? -16.897 0.455 12.306 1.00 82.81 115 LEU A CA 1
ATOM 914 C C . LEU A 1 115 ? -16.396 1.906 12.182 1.00 82.81 115 LEU A C 1
ATOM 916 O O . LEU A 1 115 ? -16.037 2.502 13.198 1.00 82.81 115 LEU A O 1
ATOM 920 N N . ARG A 1 116 ? -16.394 2.502 10.979 1.00 83.00 116 ARG A N 1
ATOM 921 C CA . ARG A 1 116 ? -16.063 3.929 10.797 1.00 83.00 116 ARG A CA 1
ATOM 922 C C . ARG A 1 116 ? -17.122 4.841 11.382 1.00 83.00 116 ARG A C 1
ATOM 924 O O . ARG A 1 116 ? -16.778 5.759 12.118 1.00 83.00 116 ARG A O 1
ATOM 931 N N . ASN A 1 117 ? -18.386 4.559 11.091 1.00 86.12 117 ASN A N 1
ATOM 932 C CA . ASN A 1 117 ? -19.496 5.379 11.566 1.00 86.12 117 ASN A CA 1
ATOM 933 C C . ASN A 1 117 ? -19.582 5.328 13.106 1.00 86.12 117 ASN A C 1
ATOM 935 O O . ASN A 1 117 ? -19.858 6.336 13.751 1.00 86.12 117 ASN A O 1
ATOM 939 N N . LEU A 1 118 ? -19.245 4.182 13.715 1.00 85.25 118 LEU A N 1
ATOM 940 C CA . LEU A 1 118 ? -19.079 4.061 15.168 1.00 85.25 118 LEU A CA 1
ATOM 941 C C . LEU A 1 118 ? -17.906 4.893 15.720 1.00 85.25 118 LEU A C 1
ATOM 943 O O . LEU A 1 118 ? -18.062 5.524 16.762 1.00 85.25 118 LEU A O 1
ATOM 947 N N . GLU A 1 119 ? -16.754 4.929 15.047 1.00 84.75 119 GLU A N 1
ATOM 948 C CA . GLU A 1 119 ? -15.618 5.767 15.470 1.00 84.75 119 GLU A CA 1
ATOM 949 C C . GLU A 1 119 ? -15.915 7.270 15.311 1.00 84.75 119 GLU A C 1
ATOM 951 O O . GLU A 1 119 ? -15.507 8.056 16.162 1.00 84.75 119 GLU A O 1
ATOM 956 N N . GLN A 1 120 ? -16.679 7.684 14.292 1.00 88.50 120 GLN A N 1
ATOM 957 C CA . GLN A 1 120 ? -17.140 9.074 14.160 1.00 88.50 120 GLN A CA 1
ATOM 958 C C . GLN A 1 120 ? -18.054 9.478 15.324 1.00 88.50 120 GLN A C 1
ATOM 960 O O . GLN A 1 120 ? -17.777 10.472 15.988 1.00 88.50 120 GLN A O 1
ATOM 965 N N . LEU A 1 121 ? -19.060 8.662 15.659 1.00 87.62 121 LEU A N 1
ATOM 966 C CA . LEU A 1 121 ? -19.943 8.912 16.810 1.00 87.62 121 LEU A CA 1
ATOM 967 C C . LEU A 1 121 ? -19.180 8.972 18.148 1.00 87.62 121 LEU A C 1
ATOM 969 O O . LEU A 1 121 ? -19.572 9.706 19.055 1.00 87.62 121 LEU A O 1
ATOM 973 N N . ARG A 1 122 ? -18.073 8.228 18.271 1.00 85.38 122 ARG A N 1
ATOM 974 C CA . ARG A 1 122 ? -17.157 8.296 19.421 1.00 85.38 122 ARG A CA 1
ATOM 975 C C . ARG A 1 122 ? -16.366 9.614 19.441 1.00 85.38 122 ARG A C 1
ATOM 977 O O . ARG A 1 122 ? -16.247 10.236 20.492 1.00 85.38 122 ARG A O 1
ATOM 984 N N . GLN A 1 123 ? -15.864 10.072 18.291 1.00 85.12 123 GLN A N 1
ATOM 985 C CA . GLN A 1 123 ? -15.151 11.355 18.150 1.00 85.12 123 GLN A CA 1
ATOM 986 C C . GLN A 1 123 ? -16.061 12.579 18.349 1.00 85.12 123 GLN A C 1
ATOM 988 O O . GLN A 1 123 ? -15.609 13.596 18.868 1.00 85.12 123 GLN A O 1
ATOM 993 N N . GLU A 1 124 ? -17.343 12.469 18.001 1.00 88.31 124 GLU A N 1
ATOM 994 C CA . GLU A 1 124 ? -18.379 13.481 18.258 1.00 88.31 124 GLU A CA 1
ATOM 995 C C . GLU A 1 124 ? -18.848 13.507 19.729 1.00 88.31 124 GLU A C 1
ATOM 997 O O . GLU A 1 124 ? -19.639 14.368 20.111 1.00 88.31 124 GLU A O 1
ATOM 1002 N N . GLY A 1 125 ? -18.374 12.578 20.571 1.00 84.56 125 GLY A N 1
ATOM 1003 C CA . GLY A 1 125 ? -18.776 12.459 21.978 1.00 84.56 125 GLY A CA 1
ATOM 1004 C C . GLY A 1 125 ? -20.188 11.895 22.188 1.00 84.56 125 GLY A C 1
ATOM 1005 O O . GLY A 1 125 ? -20.699 11.930 23.305 1.00 84.56 125 GLY A O 1
ATOM 1006 N N . LEU A 1 126 ? -20.818 11.363 21.134 1.00 84.06 126 LEU A N 1
ATOM 1007 C CA . LEU A 1 126 ? -22.179 10.810 21.144 1.00 84.06 126 LEU A CA 1
ATOM 1008 C C . LEU A 1 126 ? -22.241 9.336 21.586 1.00 84.06 126 LEU A C 1
ATOM 1010 O O . LEU A 1 126 ? -23.327 8.763 21.673 1.00 84.06 126 LEU A O 1
ATOM 1014 N N . MET A 1 127 ? -21.094 8.706 21.850 1.00 83.19 127 MET A N 1
ATOM 1015 C CA . MET A 1 127 ? -20.986 7.325 22.325 1.00 83.19 127 MET A CA 1
ATOM 1016 C C . MET A 1 127 ? -19.752 7.160 23.217 1.00 83.19 127 MET A C 1
ATOM 1018 O O . MET A 1 127 ? -18.687 7.694 22.909 1.00 83.19 127 MET A O 1
ATOM 1022 N N . THR A 1 128 ? -19.874 6.393 24.301 1.00 85.75 128 THR A N 1
ATOM 1023 C CA . THR A 1 128 ? -18.758 6.138 25.224 1.00 85.75 128 THR A CA 1
ATOM 1024 C C . THR A 1 128 ? -17.798 5.066 24.691 1.00 85.75 128 THR A C 1
ATOM 1026 O O . THR A 1 128 ? -18.189 4.171 23.936 1.00 85.75 128 THR A O 1
ATOM 1029 N N . ASP A 1 129 ? -16.532 5.101 25.128 1.00 84.06 129 ASP A N 1
ATOM 1030 C CA . ASP A 1 129 ? -15.515 4.120 24.708 1.00 84.06 129 ASP A CA 1
ATOM 1031 C C . ASP A 1 129 ? -15.903 2.664 25.063 1.00 84.06 129 ASP A C 1
ATOM 1033 O O . ASP A 1 129 ? -15.541 1.728 24.347 1.00 84.06 129 ASP A O 1
ATOM 1037 N N . ALA A 1 130 ? -16.684 2.460 26.133 1.00 86.06 130 ALA A N 1
ATOM 1038 C CA . ALA A 1 130 ? -17.184 1.144 26.538 1.00 86.06 130 ALA A CA 1
ATOM 1039 C C . ALA A 1 130 ? -18.240 0.589 25.561 1.00 86.06 130 ALA A C 1
ATOM 1041 O O . ALA A 1 130 ? -18.164 -0.572 25.154 1.00 86.06 130 ALA A O 1
ATOM 1042 N N . GLU A 1 131 ? -19.198 1.421 25.141 1.00 85.19 131 GLU A N 1
ATOM 1043 C CA . GLU A 1 131 ? -20.220 1.048 24.152 1.00 85.19 131 GLU A CA 1
ATOM 1044 C C . GLU A 1 131 ? -19.607 0.807 22.767 1.00 85.19 131 GLU A C 1
ATOM 1046 O O . GLU A 1 131 ? -20.021 -0.111 22.052 1.00 85.19 131 GLU A O 1
ATOM 1051 N N . PHE A 1 132 ? -18.598 1.606 22.401 1.00 86.94 132 PHE A N 1
ATOM 1052 C CA . PHE A 1 132 ? -17.824 1.425 21.176 1.00 86.94 132 PHE A CA 1
ATOM 1053 C C . PHE A 1 132 ? -17.139 0.054 21.146 1.00 86.94 132 PHE A C 1
ATOM 1055 O O . PHE A 1 132 ? -17.347 -0.721 20.211 1.00 86.94 132 PHE A O 1
ATOM 1062 N N . GLU A 1 133 ? -16.363 -0.278 22.181 1.00 85.75 133 GLU A N 1
ATOM 1063 C CA . GLU A 1 133 ? -15.604 -1.530 22.245 1.00 85.75 133 GLU A CA 1
ATOM 1064 C C . GLU A 1 133 ? -16.528 -2.764 22.321 1.00 85.75 133 GLU A C 1
ATOM 1066 O O . GLU A 1 133 ? -16.216 -3.799 21.725 1.00 85.75 133 GLU A O 1
ATOM 1071 N N . GLN A 1 134 ? -17.706 -2.653 22.953 1.00 88.81 134 GLN A N 1
ATOM 1072 C CA . GLN A 1 134 ? -18.727 -3.707 22.925 1.00 88.81 134 GLN A CA 1
ATOM 1073 C C . GLN A 1 134 ? -19.277 -3.936 21.506 1.00 88.81 134 GLN A C 1
ATOM 1075 O O . GLN A 1 134 ? -19.244 -5.068 21.019 1.00 88.81 134 GLN A O 1
ATOM 1080 N N . LYS A 1 135 ? -19.731 -2.880 20.810 1.00 85.00 135 LYS A N 1
ATOM 1081 C CA . LYS A 1 135 ? -20.257 -2.986 19.432 1.00 85.00 135 LYS A CA 1
ATOM 1082 C C . LYS A 1 135 ? -19.195 -3.494 18.454 1.00 85.00 135 LYS A C 1
ATOM 1084 O O . LYS A 1 135 ? -19.479 -4.360 17.628 1.00 85.00 135 LYS A O 1
ATOM 1089 N N . ARG A 1 136 ? -17.958 -3.006 18.587 1.00 84.69 136 ARG A N 1
ATOM 1090 C CA . ARG A 1 136 ? -16.800 -3.431 17.791 1.00 84.69 136 ARG A CA 1
ATOM 1091 C C . ARG A 1 136 ? -16.554 -4.934 17.896 1.00 84.69 136 ARG A C 1
ATOM 1093 O O . ARG A 1 136 ? -16.385 -5.588 16.872 1.00 84.69 136 ARG A O 1
ATOM 1100 N N . ARG A 1 137 ? -16.573 -5.497 19.109 1.00 85.31 137 ARG A N 1
ATOM 1101 C CA . ARG A 1 137 ? -16.422 -6.948 19.329 1.00 85.31 137 ARG A CA 1
ATOM 1102 C C . ARG A 1 137 ? -17.565 -7.741 18.701 1.00 85.31 137 ARG A C 1
ATOM 1104 O O . ARG A 1 137 ? -17.308 -8.740 18.043 1.00 85.31 137 ARG A O 1
ATOM 1111 N N . THR A 1 138 ? -18.806 -7.266 18.827 1.00 86.38 138 THR A N 1
ATOM 1112 C CA . THR A 1 138 ? -19.965 -7.901 18.180 1.00 86.38 138 THR A CA 1
ATOM 1113 C C . THR A 1 138 ? -19.822 -7.967 16.656 1.00 86.38 138 THR A C 1
ATOM 1115 O O . THR A 1 138 ? -20.176 -8.985 16.074 1.00 86.38 138 THR A O 1
ATOM 1118 N N . MET A 1 139 ? -19.279 -6.925 16.017 1.00 79.31 139 MET A N 1
ATOM 1119 C CA . MET A 1 139 ? -19.039 -6.902 14.566 1.00 79.31 139 MET A CA 1
ATOM 1120 C C . MET A 1 139 ? -17.851 -7.771 14.131 1.00 79.31 139 MET A C 1
ATOM 1122 O O . MET A 1 139 ? -17.908 -8.393 13.075 1.00 79.31 139 MET A O 1
ATOM 1126 N N . LEU A 1 140 ? -16.779 -7.843 14.927 1.00 79.38 140 LEU A N 1
ATOM 1127 C CA . LEU A 1 140 ? -15.619 -8.688 14.613 1.00 79.38 140 LEU A CA 1
ATOM 1128 C C . LEU A 1 140 ? -15.969 -10.184 14.657 1.00 79.38 140 LEU A C 1
ATOM 1130 O O . LEU A 1 140 ? -15.552 -10.924 13.774 1.00 79.38 140 LEU A O 1
ATOM 1134 N N . ASN A 1 141 ? -16.820 -10.601 15.600 1.00 83.62 141 ASN A N 1
ATOM 1135 C CA . ASN A 1 141 ? -17.330 -11.975 15.705 1.00 83.62 141 ASN A CA 1
ATOM 1136 C C . ASN A 1 141 ? -18.287 -12.387 14.555 1.00 83.62 141 ASN A C 1
ATOM 1138 O O . ASN A 1 141 ? -18.857 -13.473 14.605 1.00 83.62 141 ASN A O 1
ATOM 1142 N N . GLN A 1 142 ? -18.523 -11.527 13.555 1.00 74.38 142 GLN A N 1
ATOM 1143 C CA . GLN A 1 142 ? -19.314 -11.830 12.348 1.00 74.38 142 GLN A CA 1
ATOM 1144 C C . GLN A 1 142 ? -18.429 -12.099 11.112 1.00 74.38 142 GLN A C 1
ATOM 1146 O O . GLN A 1 142 ? -18.936 -12.139 9.991 1.00 74.38 142 GLN A O 1
ATOM 1151 N N . ILE A 1 143 ? -17.111 -12.229 11.315 1.00 66.56 143 ILE A N 1
ATOM 1152 C CA . ILE A 1 143 ? -16.097 -12.470 10.273 1.00 66.56 143 ILE A CA 1
ATOM 1153 C C . ILE A 1 143 ? -15.530 -13.910 10.350 1.00 66.56 143 ILE A C 1
ATOM 1155 O O . ILE A 1 143 ? -14.884 -14.351 9.397 1.00 66.56 143 ILE A O 1
ATOM 1159 N N . ASP A 1 144 ? -15.795 -14.630 11.449 1.00 54.72 144 ASP A N 1
ATOM 1160 C CA . ASP A 1 144 ? -15.490 -16.061 11.649 1.00 54.72 144 ASP A CA 1
ATOM 1161 C C . ASP A 1 144 ? -16.544 -16.988 10.996 1.00 54.72 144 ASP A C 1
ATOM 1163 O O . ASP A 1 144 ? -16.132 -18.049 10.471 1.00 54.72 144 ASP A O 1
#

Foldseek 3Di:
DPPPPQDCPADLVVLLVVLVVCLVPPQLPSVVSLVQVVVSVVLRVCVVPDNVSSVVSVVVSVVSVVQDRVRCCVQRVDLDDDDPVPHDPSRHVVSVVCVVVVQDVVLVVVLVVVLVVLVVCVVVVVDDPVRSVVVNVVSVVVRD

pLDDT: mean 71.91, std 12.08, range [32.91, 88.81]

Secondary structure (DSSP, 8-state):
---------S-HHHHHHHHHHHHHS-TTHHHHHTT-HHHHHHHHHHHTT-THHHHHHHHHHHHHHHS-HHHHHHHHT-SSS--TTTS-TTS-HHHHHHHHTT--HHHHHHHHHHHHHHHHHHHTTSS-HHHHHHHHHHHHTT--

Radius of gyration: 18.68 Å; chains: 1; bounding box: 52×33×44 Å